Protein AF-A0A9N7TP22-F1 (afdb_monomer)

Mean predicted aligned error: 17.94 Å

InterPro domains:
  IPR042494 E3 ubiquitin-protein ligase RNF103 [PTHR15302] (3-170)

Secondary structure (DSSP, 8-state):
-PPPP-----------------GGGS-HHHHHHHHHHTT-------SHHHHHHHHHHT----HHHHHHHHHHHHHTT-SS---EEEE-SHHHHIIIIII--SS-EEEEEE-TTS--SS-HHHHHHHHHHHHTTT-EEEEEETTT-HHHHHHTT--S-EEEEE--------

Structure (mmCIF, N/CA/C/O backbone):
data_AF-A0A9N7TP22-F1
#
_entry.id   AF-A0A9N7TP22-F1
#
loop_
_atom_site.group_PDB
_atom_site.id
_atom_site.type_symbol
_atom_site.label_atom_id
_atom_site.label_alt_id
_atom_site.label_comp_id
_atom_site.label_asym_id
_atom_site.label_entity_id
_atom_site.label_seq_id
_atom_site.pdbx_PDB_ins_code
_atom_site.Cartn_x
_atom_site.Cartn_y
_atom_site.Cartn_z
_atom_site.occupancy
_atom_site.B_iso_or_equiv
_atom_site.auth_seq_id
_atom_site.auth_comp_id
_atom_site.auth_asym_id
_atom_site.auth_atom_id
_atom_site.pdbx_PDB_model_num
ATOM 1 N N . MET A 1 1 ? -10.226 33.228 42.592 1.00 36.06 1 MET A N 1
ATOM 2 C CA . MET A 1 1 ? -11.056 34.026 41.670 1.00 36.06 1 MET A CA 1
ATOM 3 C C . MET A 1 1 ? -11.070 33.263 40.359 1.00 36.06 1 MET A C 1
ATOM 5 O O . MET A 1 1 ? -10.013 32.972 39.820 1.00 36.06 1 MET A O 1
ATOM 9 N N . THR A 1 2 ? -12.244 32.756 40.018 1.00 36.09 2 THR A N 1
ATOM 10 C CA . THR A 1 2 ? -12.565 31.762 38.988 1.00 36.09 2 THR A CA 1
ATOM 11 C C . THR A 1 2 ? -12.304 32.281 37.573 1.00 36.09 2 THR A C 1
ATOM 13 O O . THR A 1 2 ? -12.729 33.384 37.246 1.00 36.09 2 THR A O 1
ATOM 16 N N . ALA A 1 3 ? -11.653 31.473 36.729 1.00 47.81 3 ALA A N 1
ATOM 17 C CA . ALA A 1 3 ? -11.660 31.661 35.279 1.00 47.81 3 ALA A CA 1
ATOM 18 C C . ALA A 1 3 ? -12.808 30.833 34.684 1.00 47.81 3 ALA A C 1
ATOM 20 O O . ALA A 1 3 ? -13.045 29.694 35.085 1.00 47.81 3 ALA A O 1
ATOM 21 N N . ILE A 1 4 ? -13.568 31.482 33.813 1.00 52.88 4 ILE A N 1
ATOM 22 C CA . ILE A 1 4 ? -14.928 31.148 33.396 1.00 52.88 4 ILE A CA 1
ATOM 23 C C . ILE A 1 4 ? -14.888 30.187 32.198 1.00 52.88 4 ILE A C 1
ATOM 25 O O . ILE A 1 4 ? -14.060 30.340 31.306 1.00 52.88 4 ILE A O 1
ATOM 29 N N . PHE A 1 5 ? -15.787 29.199 32.203 1.00 37.62 5 PHE A N 1
ATOM 30 C CA . PHE A 1 5 ? -16.061 28.282 31.093 1.00 37.62 5 PHE A CA 1
ATOM 31 C C . PHE A 1 5 ? -16.539 29.050 29.850 1.00 37.62 5 PHE A C 1
ATOM 33 O O . PHE A 1 5 ? -17.562 29.732 29.909 1.00 37.62 5 PHE A O 1
ATOM 40 N N . GLU A 1 6 ? -15.871 28.871 28.711 1.00 37.88 6 GLU A N 1
ATOM 41 C CA . GLU A 1 6 ? -16.431 29.225 27.404 1.00 37.88 6 GLU A CA 1
ATOM 42 C C . GLU A 1 6 ? -17.330 28.086 26.914 1.00 37.88 6 GLU A C 1
ATOM 44 O O . GLU A 1 6 ? -16.893 27.093 26.333 1.00 37.88 6 GLU A O 1
ATOM 49 N N . ALA A 1 7 ? -18.623 28.232 27.196 1.00 39.00 7 ALA A N 1
ATOM 50 C CA . ALA A 1 7 ? -19.682 27.509 26.518 1.00 39.00 7 ALA A CA 1
ATOM 51 C C . ALA A 1 7 ? -19.924 28.178 25.159 1.00 39.00 7 ALA A C 1
ATOM 53 O O . ALA A 1 7 ? -20.532 29.244 25.077 1.00 39.00 7 ALA A O 1
ATOM 54 N N . VAL A 1 8 ? -19.450 27.553 24.084 1.00 45.34 8 VAL A N 1
ATOM 55 C CA . VAL A 1 8 ? -19.810 27.964 22.728 1.00 45.34 8 VAL A CA 1
ATOM 56 C C . VAL A 1 8 ? -21.160 27.331 22.390 1.00 45.34 8 VAL A C 1
ATOM 58 O O . VAL A 1 8 ? -21.255 26.165 22.010 1.00 45.34 8 VAL A O 1
ATOM 61 N N . ALA A 1 9 ? -22.216 28.120 22.570 1.00 42.28 9 ALA A N 1
ATOM 62 C CA . ALA A 1 9 ? -23.546 27.832 22.064 1.00 42.28 9 ALA A CA 1
ATOM 63 C C . ALA A 1 9 ? -23.605 28.193 20.572 1.00 42.28 9 ALA A C 1
ATOM 65 O O . ALA A 1 9 ? -23.501 29.362 20.214 1.00 42.28 9 ALA A O 1
ATOM 66 N N . TRP A 1 10 ? -23.807 27.197 19.711 1.00 44.03 10 TRP A N 1
ATOM 67 C CA . TRP A 1 10 ? -24.338 27.421 18.367 1.00 44.03 10 TRP A CA 1
ATOM 68 C C . TRP A 1 10 ? -25.794 26.966 18.369 1.00 44.03 10 TRP A C 1
ATOM 70 O O . TRP A 1 10 ? -26.092 25.776 18.292 1.00 44.03 10 TRP A O 1
ATOM 80 N N . TYR A 1 11 ? -26.694 27.934 18.503 1.00 34.72 11 TYR A N 1
ATOM 81 C CA . TYR A 1 11 ? -28.077 27.832 18.059 1.00 34.72 11 TYR A CA 1
ATOM 82 C C . TYR A 1 11 ? -28.187 28.730 16.830 1.00 34.72 11 TYR A C 1
ATOM 84 O O . TYR A 1 11 ? -27.880 29.909 16.943 1.00 34.72 11 TYR A O 1
ATOM 92 N N . GLU A 1 12 ? -28.563 28.159 15.685 1.00 43.19 12 GLU A N 1
ATOM 93 C CA . GLU A 1 12 ? -29.552 28.699 14.733 1.00 43.19 12 GLU A CA 1
ATOM 94 C C . GLU A 1 12 ? -29.592 27.785 13.484 1.00 43.19 12 GLU A C 1
ATOM 96 O O . GLU A 1 12 ? -28.611 27.636 12.764 1.00 43.19 12 GLU A O 1
ATOM 101 N N . THR A 1 13 ? -30.574 26.886 13.391 1.00 43.09 13 THR A N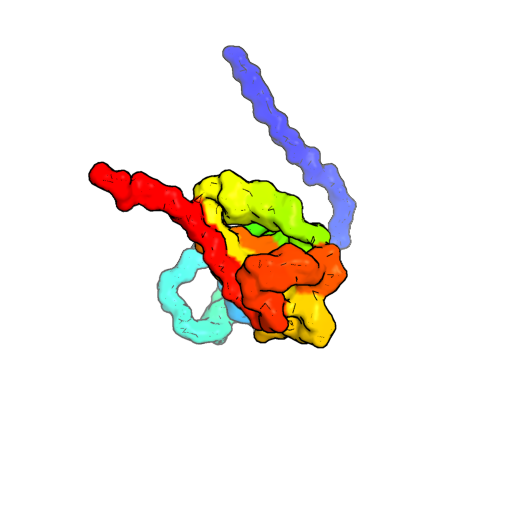 1
ATOM 102 C CA . THR A 1 13 ? -31.870 27.001 12.677 1.00 43.09 13 THR A CA 1
ATOM 103 C C . THR A 1 13 ? -31.809 26.491 11.235 1.00 43.09 13 THR A C 1
ATOM 105 O O . THR A 1 13 ? -31.324 27.151 10.324 1.00 43.09 13 THR A O 1
ATOM 108 N N . GLY A 1 14 ? -32.395 25.314 11.024 1.00 34.81 14 GLY A N 1
ATOM 109 C CA . GLY A 1 14 ? -32.699 24.751 9.714 1.00 34.81 14 GLY A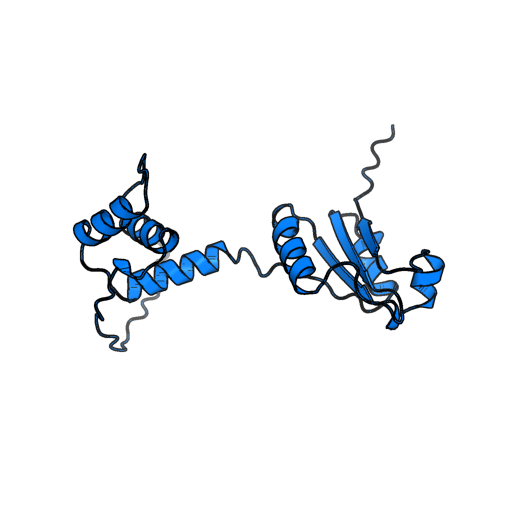 CA 1
ATOM 110 C C . GLY A 1 14 ? -33.563 23.515 9.912 1.00 34.81 14 GLY A C 1
ATOM 111 O O . GLY A 1 14 ? -33.074 22.458 10.292 1.00 34.81 14 GLY A O 1
ATOM 112 N N . THR A 1 15 ? -34.866 23.682 9.740 1.00 42.97 15 THR A N 1
ATOM 113 C CA . THR A 1 15 ? -35.904 22.657 9.851 1.00 42.97 15 THR A CA 1
ATOM 114 C C . THR A 1 15 ? -35.559 21.417 9.022 1.00 42.97 15 THR A C 1
ATOM 116 O O . THR A 1 15 ? -35.687 21.441 7.800 1.00 42.97 15 THR A O 1
ATOM 119 N N . PHE A 1 16 ? -35.182 20.318 9.671 1.00 40.31 16 PHE A N 1
ATOM 120 C CA . PHE A 1 16 ? -35.294 18.991 9.078 1.00 40.31 16 PHE A CA 1
ATOM 121 C C . PHE A 1 16 ? -36.343 18.228 9.865 1.00 40.31 16 PHE A C 1
ATOM 123 O O . PHE A 1 16 ? -36.163 17.887 11.032 1.00 40.31 16 PHE A O 1
ATOM 130 N N . ALA A 1 17 ? -37.486 18.087 9.202 1.00 36.94 17 ALA A N 1
ATOM 131 C CA . ALA A 1 17 ? -38.643 17.355 9.652 1.00 36.94 17 ALA A CA 1
ATOM 132 C C . ALA A 1 17 ? -38.236 15.997 10.234 1.00 36.94 17 ALA A C 1
ATOM 134 O O . ALA A 1 17 ? -37.402 15.284 9.679 1.00 36.94 17 ALA A O 1
ATOM 135 N N . THR A 1 18 ? -38.872 15.645 11.342 1.00 39.72 18 THR A N 1
ATOM 136 C CA . THR A 1 18 ? -38.979 14.288 11.867 1.00 39.72 18 THR A CA 1
ATOM 137 C C . THR A 1 18 ? -39.592 13.390 10.792 1.00 39.72 18 THR A C 1
ATOM 139 O O . THR A 1 18 ? -40.806 13.207 10.730 1.00 39.72 18 THR A O 1
ATOM 142 N N . GLN A 1 19 ? -38.767 12.885 9.878 1.00 46.16 19 GLN A N 1
ATOM 143 C CA . GLN A 1 19 ? -39.192 11.876 8.926 1.00 46.16 19 GLN A CA 1
ATOM 144 C C . GLN A 1 19 ? -39.016 10.519 9.606 1.00 46.16 19 GLN A C 1
ATOM 146 O O . GLN A 1 19 ? -37.894 10.091 9.882 1.00 46.16 19 GLN A O 1
ATOM 151 N N . LEU A 1 20 ? -40.149 9.900 9.931 1.00 44.94 20 LEU A N 1
ATOM 152 C CA . LEU A 1 20 ? -40.255 8.536 10.435 1.00 44.94 20 LEU A CA 1
ATOM 153 C C . LEU A 1 20 ? -39.546 7.576 9.475 1.00 44.94 20 LEU A C 1
ATOM 155 O O . LEU A 1 20 ? -39.906 7.501 8.299 1.00 44.94 20 LEU A O 1
ATOM 159 N N . VAL A 1 21 ? -38.536 6.859 9.967 1.00 54.44 21 VAL A N 1
ATOM 160 C CA . VAL A 1 21 ? -37.830 5.830 9.194 1.00 54.44 21 VAL A CA 1
ATOM 161 C C . VAL A 1 21 ? -38.225 4.457 9.716 1.00 54.44 21 VAL A C 1
ATOM 163 O O . VAL A 1 21 ? -38.146 4.213 10.916 1.00 54.44 21 VAL A O 1
ATOM 166 N N . ASP A 1 22 ? -38.612 3.562 8.807 1.00 55.25 22 ASP A N 1
ATOM 167 C CA . ASP A 1 22 ? -38.970 2.180 9.127 1.00 55.25 22 ASP A CA 1
ATOM 168 C C . ASP A 1 22 ? -37.730 1.374 9.600 1.00 55.25 22 ASP A C 1
ATOM 170 O O . ASP A 1 22 ? -36.811 1.139 8.795 1.00 55.25 22 ASP A O 1
ATOM 174 N N . PRO A 1 23 ? -37.682 0.932 10.876 1.00 53.94 23 PRO A N 1
ATOM 175 C CA . PRO A 1 23 ? -36.576 0.150 11.434 1.00 53.94 23 PRO A CA 1
ATOM 176 C C . PRO A 1 23 ? -36.331 -1.177 10.709 1.00 53.94 23 PRO A C 1
ATOM 178 O O . PRO A 1 23 ? -35.188 -1.639 10.672 1.00 53.94 23 PRO A O 1
ATOM 181 N N . VAL A 1 24 ? -37.357 -1.776 10.091 1.00 55.59 24 VAL A N 1
ATOM 182 C CA . VAL A 1 24 ? -37.286 -3.103 9.450 1.00 55.59 24 VAL A CA 1
ATOM 183 C C . VAL A 1 24 ? -36.406 -3.086 8.191 1.00 55.59 24 VAL A C 1
ATOM 185 O O . VAL A 1 24 ? -35.874 -4.113 7.764 1.00 55.59 24 VAL A O 1
ATOM 188 N N . THR A 1 25 ? -36.172 -1.902 7.620 1.00 57.28 25 THR A N 1
ATOM 189 C CA . THR A 1 25 ? -35.318 -1.710 6.435 1.00 57.28 25 THR A CA 1
ATOM 190 C C . THR A 1 25 ? -33.828 -1.543 6.759 1.00 57.28 25 THR A C 1
ATOM 192 O O . THR A 1 25 ? -32.984 -1.553 5.856 1.00 57.28 25 THR A O 1
ATOM 195 N N . LEU A 1 26 ? -33.466 -1.394 8.039 1.00 61.03 26 LEU A N 1
ATOM 196 C CA . LEU A 1 26 ? -32.101 -1.096 8.467 1.00 61.03 26 LEU A CA 1
ATOM 197 C C . LEU A 1 26 ? -31.292 -2.362 8.780 1.00 61.03 26 LEU A C 1
ATOM 199 O O . LEU A 1 26 ? -31.798 -3.408 9.182 1.00 61.03 26 LEU A O 1
ATOM 203 N N . SER A 1 27 ? -29.973 -2.281 8.586 1.00 64.19 27 SER A N 1
ATOM 204 C CA . SER A 1 27 ? -29.080 -3.389 8.918 1.00 64.19 27 SER A CA 1
ATOM 205 C C . SER A 1 27 ? -28.964 -3.556 10.440 1.00 64.19 27 SER A C 1
ATOM 207 O O . SER A 1 27 ? -28.973 -2.587 11.196 1.00 64.19 27 SER A O 1
ATOM 209 N N . TYR A 1 28 ? -28.777 -4.799 10.889 1.00 64.00 28 TYR A N 1
ATOM 210 C CA . TYR A 1 28 ? -28.629 -5.157 12.308 1.00 64.00 28 TYR A CA 1
ATOM 211 C C . TYR A 1 28 ? -27.613 -4.292 13.069 1.00 64.00 28 TYR A C 1
ATOM 213 O O . TYR A 1 28 ? -27.830 -3.930 14.221 1.00 64.00 28 TYR A O 1
ATOM 221 N N . LYS A 1 29 ? -26.496 -3.947 12.416 1.00 65.88 29 LYS A N 1
ATOM 222 C CA . LYS A 1 29 ? -25.434 -3.127 13.012 1.00 65.88 29 LYS A CA 1
ATOM 223 C C . LYS A 1 29 ? -25.922 -1.715 13.338 1.00 65.88 29 LYS A C 1
ATOM 225 O O . LYS A 1 29 ? -25.675 -1.242 14.441 1.00 65.88 29 LYS A O 1
ATOM 230 N N . ARG A 1 30 ? -26.704 -1.109 12.442 1.00 66.62 30 ARG A N 1
ATOM 231 C CA . ARG A 1 30 ? -27.297 0.220 12.641 1.00 66.62 30 ARG A CA 1
ATOM 232 C C . ARG A 1 30 ? -28.297 0.225 13.783 1.00 66.62 30 ARG A C 1
ATOM 234 O O . ARG A 1 30 ? -28.220 1.094 14.642 1.00 66.62 30 ARG A O 1
ATOM 241 N N . LEU A 1 31 ? -29.183 -0.770 13.818 1.00 66.94 31 LEU A N 1
ATOM 242 C CA . LEU A 1 31 ? -30.168 -0.924 14.893 1.00 66.94 31 LEU A CA 1
ATOM 243 C C . LEU A 1 31 ? -29.482 -1.055 16.258 1.00 66.94 31 LEU A C 1
ATOM 245 O O . LEU A 1 31 ? -29.846 -0.360 17.204 1.00 66.94 31 LEU A O 1
ATOM 249 N N . LYS A 1 32 ? -28.414 -1.859 16.334 1.00 69.31 32 LYS A N 1
ATOM 250 C CA . LYS A 1 32 ? -27.610 -2.014 17.549 1.00 69.31 32 LYS A CA 1
ATOM 251 C C . LYS A 1 32 ? -26.993 -0.689 18.013 1.00 69.31 32 LYS A C 1
ATOM 253 O O . LYS A 1 32 ? -27.117 -0.335 19.182 1.00 69.31 32 LYS A O 1
ATOM 258 N N . THR A 1 33 ? -26.366 0.063 17.109 1.00 66.31 33 THR A N 1
ATOM 259 C CA . THR A 1 33 ? -25.743 1.353 17.445 1.00 66.31 33 THR A CA 1
ATOM 260 C C . THR A 1 33 ? -26.767 2.380 17.928 1.00 66.31 33 THR A C 1
ATOM 262 O O . THR A 1 33 ? -26.455 3.184 18.806 1.00 66.31 33 THR A O 1
ATOM 265 N N . ILE A 1 34 ? -27.994 2.352 17.401 1.00 70.06 34 ILE A N 1
ATOM 266 C CA . ILE A 1 34 ? -29.064 3.245 17.859 1.00 70.06 34 ILE A CA 1
ATOM 267 C C . ILE A 1 34 ? -29.484 2.905 19.298 1.00 70.06 34 ILE A C 1
ATOM 269 O O . ILE A 1 34 ? -29.565 3.806 20.131 1.00 70.06 34 ILE A O 1
ATOM 273 N N . LEU A 1 35 ? -29.665 1.622 19.627 1.00 67.25 35 LEU A N 1
ATOM 274 C CA . LEU A 1 35 ? -29.989 1.183 20.994 1.00 67.25 35 LEU A CA 1
ATOM 275 C C . LEU A 1 35 ? -28.902 1.558 22.009 1.00 67.25 35 LEU A C 1
ATOM 277 O O . LEU A 1 35 ? -29.208 2.026 23.106 1.00 67.25 35 LEU A O 1
ATOM 281 N N . GLU A 1 36 ? -27.633 1.409 21.626 1.00 69.06 36 GLU A N 1
ATOM 282 C CA . GLU A 1 36 ? -26.492 1.811 22.455 1.00 69.06 36 GLU A CA 1
ATOM 283 C C . GLU A 1 36 ? -26.481 3.330 22.696 1.00 69.06 36 GLU A C 1
ATOM 285 O O . GLU A 1 36 ? -26.204 3.779 23.808 1.00 69.06 36 GLU A O 1
ATOM 290 N N . CYS A 1 37 ? -26.845 4.138 21.691 1.00 64.12 37 CYS A N 1
ATOM 291 C CA . CYS A 1 37 ? -26.981 5.590 21.853 1.00 64.12 37 CYS A CA 1
ATOM 292 C C . CYS A 1 37 ? -28.120 5.977 22.804 1.00 64.12 37 CYS A C 1
ATOM 294 O O . CYS A 1 37 ? -28.020 7.001 23.475 1.00 64.12 37 CYS A O 1
ATOM 296 N N . ARG A 1 38 ? -29.166 5.151 22.899 1.00 65.31 38 ARG A N 1
ATOM 297 C CA . ARG A 1 38 ? -30.275 5.322 23.850 1.00 65.31 38 ARG A CA 1
ATOM 298 C C . ARG A 1 38 ? -29.951 4.798 25.255 1.00 65.31 38 ARG A C 1
ATOM 300 O O . ARG A 1 38 ? -30.802 4.846 26.136 1.00 65.31 38 ARG A O 1
ATOM 307 N N . GLY A 1 39 ? -28.726 4.320 25.483 1.00 58.03 39 GLY A N 1
ATOM 308 C CA . GLY A 1 39 ? -28.271 3.851 26.792 1.00 58.03 39 GLY A CA 1
ATOM 309 C C . GLY A 1 39 ? -28.777 2.459 27.169 1.00 58.03 39 GLY A C 1
ATOM 310 O O . GLY A 1 39 ? -28.676 2.070 28.331 1.00 58.03 39 GLY A O 1
ATOM 311 N N . MET A 1 40 ? -29.300 1.688 26.211 1.00 60.56 40 MET A N 1
ATOM 312 C CA . MET A 1 40 ? -29.723 0.311 26.456 1.00 60.56 40 MET A CA 1
ATOM 313 C C . MET A 1 40 ? -28.527 -0.637 26.278 1.00 60.56 40 MET A C 1
ATOM 315 O O . MET A 1 40 ? -28.102 -0.931 25.162 1.00 60.56 40 MET A O 1
ATOM 319 N N . GLY A 1 41 ? -27.943 -1.090 27.393 1.00 52.84 41 GLY A N 1
ATOM 320 C CA . GLY A 1 41 ? -26.809 -2.020 27.408 1.00 52.84 41 GLY A CA 1
ATOM 321 C C . GLY A 1 41 ? -27.203 -3.434 26.966 1.00 52.84 41 GLY A C 1
ATOM 322 O O . GLY A 1 41 ? -28.111 -4.041 27.527 1.00 52.84 41 GLY A O 1
ATOM 323 N N . TYR A 1 42 ? -26.506 -3.972 25.963 1.00 56.25 42 TYR A N 1
ATOM 324 C CA . TYR A 1 42 ? -26.859 -5.231 25.300 1.00 56.25 42 TYR A CA 1
ATOM 325 C C . TYR A 1 42 ? -26.108 -6.434 25.899 1.00 56.25 42 TYR A C 1
ATOM 327 O O . TYR A 1 42 ? -25.044 -6.823 25.421 1.00 56.25 42 TYR A O 1
ATOM 335 N N . SER A 1 43 ? -26.661 -7.039 26.953 1.00 51.31 43 SER A N 1
ATOM 336 C CA . SER A 1 43 ? -26.191 -8.322 27.498 1.00 51.31 43 SER A CA 1
ATOM 337 C C . SER A 1 43 ? -27.158 -9.444 27.109 1.00 51.31 43 SER A C 1
ATOM 339 O O . SER A 1 43 ? -28.061 -9.774 27.872 1.00 51.31 43 SER A O 1
ATOM 341 N N . GLY A 1 44 ? -26.933 -10.050 25.937 1.00 58.62 44 GLY A N 1
ATOM 342 C CA . GLY A 1 44 ? -27.431 -11.398 25.631 1.00 58.62 44 GLY A CA 1
ATOM 343 C C . GLY A 1 44 ? -28.654 -11.507 24.720 1.00 58.62 44 GLY A C 1
ATOM 344 O O . GLY A 1 44 ? -29.645 -12.095 25.133 1.00 58.62 44 GLY A O 1
ATOM 345 N N . LEU A 1 45 ? -28.574 -11.037 23.469 1.00 53.59 45 LEU A N 1
ATOM 346 C CA . LEU A 1 45 ? -29.617 -11.325 22.478 1.00 53.59 45 LEU A CA 1
ATOM 347 C C . LEU A 1 45 ? -29.075 -11.995 21.217 1.00 53.59 45 LEU A C 1
ATOM 349 O O . LEU A 1 45 ? -28.076 -11.583 20.619 1.00 53.59 45 LEU A O 1
ATOM 353 N N . VAL A 1 46 ? -29.775 -13.074 20.884 1.00 53.31 46 VAL A N 1
ATOM 354 C CA . VAL A 1 46 ? -29.606 -13.972 19.753 1.00 53.31 46 VAL A CA 1
ATOM 355 C C . VAL A 1 46 ? -30.701 -13.593 18.755 1.00 53.31 46 VAL A C 1
ATOM 357 O O . VAL A 1 46 ? -31.865 -13.535 19.115 1.00 53.31 46 VAL A O 1
ATOM 360 N N . GLU A 1 47 ? -30.293 -13.341 17.511 1.00 55.78 47 GLU A N 1
ATOM 361 C CA . GLU A 1 47 ? -31.119 -13.064 16.324 1.00 55.78 47 GLU A CA 1
ATOM 362 C C . GLU A 1 47 ? -31.605 -11.629 16.037 1.00 55.78 47 GLU A C 1
ATOM 364 O O . GLU A 1 47 ? -31.849 -10.776 16.882 1.00 55.78 47 GLU A O 1
ATOM 369 N N . LYS A 1 48 ? -31.700 -11.378 14.724 1.00 53.31 48 LYS A N 1
ATOM 370 C CA . LYS A 1 48 ? -31.933 -10.094 14.044 1.00 53.31 48 LYS A CA 1
ATOM 371 C C . LYS A 1 48 ? -33.332 -9.508 14.284 1.00 53.31 48 LYS A C 1
ATOM 373 O O . LYS A 1 48 ? -33.536 -8.311 14.081 1.00 53.31 48 LYS A O 1
ATOM 378 N N . VAL A 1 49 ? -34.274 -10.369 14.666 1.00 54.84 49 VAL A N 1
ATOM 379 C CA . VAL A 1 49 ? -35.690 -10.047 14.874 1.00 54.84 49 VAL A CA 1
ATOM 380 C C . VAL A 1 49 ? -35.890 -9.322 16.207 1.00 54.84 49 VAL A C 1
ATOM 382 O O . VAL A 1 49 ? -36.544 -8.284 16.221 1.00 54.84 49 VAL A O 1
ATOM 385 N N . ASP A 1 50 ? -35.224 -9.767 17.278 1.00 61.62 50 ASP A N 1
ATOM 386 C CA . ASP A 1 50 ? -35.349 -9.158 18.613 1.00 61.62 50 ASP A CA 1
ATOM 387 C C . ASP A 1 50 ? -34.812 -7.719 18.661 1.00 61.62 50 ASP A C 1
ATOM 389 O O . ASP A 1 50 ? -35.344 -6.853 19.351 1.00 61.62 50 ASP A O 1
ATOM 393 N N . VAL A 1 51 ? -33.771 -7.421 17.881 1.00 57.44 51 VAL A N 1
ATOM 394 C CA . VAL A 1 51 ? -33.142 -6.088 17.882 1.00 57.44 51 VAL A CA 1
ATOM 395 C C . VAL A 1 51 ? -34.023 -5.038 17.214 1.00 57.44 51 VAL A C 1
ATOM 397 O O . VAL A 1 51 ? -34.029 -3.889 17.643 1.00 57.44 51 VAL A O 1
ATOM 400 N N . SER A 1 52 ? -34.775 -5.426 16.184 1.00 61.97 52 SER A N 1
ATOM 401 C CA . SER A 1 52 ? -35.686 -4.515 15.478 1.00 61.97 52 SER A CA 1
ATOM 402 C C . SER A 1 52 ? -36.896 -4.177 16.355 1.00 61.97 52 SER A C 1
ATOM 404 O O . SER A 1 52 ? -37.231 -3.005 16.511 1.00 61.97 52 SER A O 1
ATOM 406 N N . ASP A 1 53 ? -37.463 -5.187 17.021 1.00 64.75 53 ASP A N 1
ATOM 407 C CA . ASP A 1 53 ? -38.596 -5.040 17.945 1.00 64.75 53 ASP A CA 1
ATOM 408 C C . ASP A 1 53 ? -38.228 -4.199 19.187 1.00 64.75 53 ASP A C 1
ATOM 410 O O . ASP A 1 53 ? -39.000 -3.366 19.659 1.00 64.75 53 ASP A O 1
ATOM 414 N N . LEU A 1 54 ? -36.996 -4.327 19.690 1.00 60.25 54 LEU A N 1
ATOM 415 C CA . LEU A 1 54 ? -36.502 -3.494 20.792 1.00 60.25 54 LEU A CA 1
ATOM 416 C C . LEU A 1 54 ? -36.280 -2.034 20.399 1.00 60.25 54 LEU A C 1
ATOM 418 O O . LEU A 1 54 ? -36.446 -1.150 21.238 1.00 60.25 54 LEU A O 1
ATOM 422 N N . VAL A 1 55 ? -35.908 -1.768 19.147 1.00 65.50 55 VAL A N 1
ATOM 423 C CA . VAL A 1 55 ? -35.777 -0.398 18.641 1.00 65.50 55 VAL A CA 1
ATOM 424 C C . VAL A 1 55 ? -37.144 0.272 18.542 1.00 65.50 55 VAL A C 1
ATOM 426 O O . VAL A 1 55 ? -37.274 1.413 18.983 1.00 65.50 55 VAL A O 1
ATOM 429 N N . GLU A 1 56 ? -38.161 -0.449 18.065 1.00 65.12 56 GLU A N 1
ATOM 430 C CA . GLU A 1 56 ? -39.547 0.033 18.048 1.00 65.12 56 GLU A CA 1
ATOM 431 C C . GLU A 1 56 ? -40.086 0.274 19.466 1.00 65.12 56 GLU A C 1
ATOM 433 O O . GLU A 1 56 ? -40.621 1.346 19.754 1.00 65.12 56 GLU A O 1
ATOM 438 N N . LYS A 1 57 ? -39.870 -0.668 20.395 1.00 66.44 57 LYS A N 1
ATOM 439 C CA . LYS A 1 57 ? -40.284 -0.534 21.806 1.00 66.44 57 LYS A CA 1
ATOM 440 C C . LYS A 1 57 ? -39.534 0.560 22.565 1.00 66.44 57 LYS A C 1
ATOM 442 O O . LYS A 1 57 ? -40.059 1.101 23.534 1.00 66.44 57 LYS A O 1
ATOM 447 N N . SER A 1 58 ? -38.318 0.893 22.136 1.00 59.28 58 SER A N 1
ATOM 448 C CA . SER A 1 58 ? -37.499 1.956 22.726 1.00 59.28 58 SER A CA 1
ATOM 449 C C . SER A 1 58 ? -37.949 3.364 22.318 1.00 59.28 58 SER A C 1
ATOM 451 O O . SER A 1 58 ? -37.449 4.330 22.896 1.00 59.28 58 SER A O 1
ATOM 453 N N . GLY A 1 59 ? -38.854 3.495 21.346 1.00 62.81 59 GLY A N 1
ATOM 454 C CA . GLY A 1 59 ? -39.402 4.770 20.893 1.00 62.81 59 GLY A CA 1
ATOM 455 C C . GLY A 1 59 ? -39.064 5.106 19.442 1.00 62.81 59 GLY A C 1
ATOM 456 O O . GLY A 1 59 ? -38.180 4.513 18.821 1.00 62.81 59 GLY A O 1
ATOM 457 N N . GLU A 1 60 ? -39.784 6.091 18.912 1.00 61.25 60 GLU A N 1
ATOM 458 C CA . GLU A 1 60 ? -39.753 6.517 17.511 1.00 61.25 60 GLU A CA 1
ATOM 459 C C . GLU A 1 60 ? -38.324 6.795 17.009 1.00 61.25 60 GLU A C 1
ATOM 461 O O . GLU A 1 60 ? -37.564 7.526 17.642 1.00 61.25 60 GLU A O 1
ATOM 466 N N . LEU A 1 61 ? -37.922 6.169 15.897 1.00 62.88 61 LEU A N 1
ATOM 467 C CA . LEU A 1 61 ? -36.607 6.369 15.284 1.00 62.88 61 LEU A CA 1
ATOM 468 C C . LEU A 1 61 ? -36.572 7.670 14.487 1.00 62.88 61 LEU A C 1
ATOM 470 O O . LEU A 1 61 ? -37.205 7.785 13.435 1.00 62.88 61 LEU A O 1
ATOM 474 N N . THR A 1 62 ? -35.767 8.626 14.937 1.00 69.44 62 THR A N 1
ATOM 475 C CA . THR A 1 62 ? -35.597 9.891 14.218 1.00 69.44 62 THR A CA 1
ATOM 476 C C . THR A 1 62 ? -34.463 9.816 13.191 1.00 69.44 62 THR A C 1
ATOM 478 O O . THR A 1 62 ? -33.453 9.128 13.369 1.00 69.44 62 THR A O 1
ATOM 481 N N . GLN A 1 63 ? -34.575 10.590 12.108 1.00 56.41 63 GLN A N 1
ATOM 482 C CA . GLN A 1 63 ? -33.537 10.678 11.074 1.00 56.41 63 GLN A CA 1
ATOM 483 C C . GLN A 1 63 ? -32.180 11.169 11.622 1.00 56.41 63 GLN A C 1
ATOM 485 O O . GLN A 1 63 ? -31.128 10.796 11.098 1.00 56.41 63 GLN A O 1
ATOM 490 N N . GLY A 1 64 ? -32.184 11.951 12.708 1.00 63.75 64 GLY A N 1
ATOM 491 C CA . GLY A 1 64 ? -30.971 12.390 13.403 1.00 63.75 64 GLY A CA 1
ATOM 492 C C . GLY A 1 64 ? -30.231 11.250 14.111 1.00 63.75 64 GLY A C 1
ATOM 493 O O . GLY A 1 64 ? -29.001 11.181 14.050 1.00 63.75 64 GLY A O 1
ATOM 494 N N . GLU A 1 65 ? -30.957 10.311 14.721 1.00 63.66 65 GLU A N 1
ATOM 495 C CA . GLU A 1 65 ? -30.371 9.110 15.334 1.00 63.66 65 GLU A CA 1
ATOM 496 C C . GLU A 1 65 ? -29.818 8.160 14.272 1.00 63.66 65 GLU A C 1
ATOM 498 O O . GLU A 1 65 ? -28.709 7.648 14.421 1.00 63.66 65 GLU A O 1
ATOM 503 N N . LEU A 1 66 ? -30.534 7.995 13.155 1.00 68.12 66 LEU A N 1
ATOM 504 C CA . LEU A 1 66 ? -30.056 7.226 12.009 1.00 68.12 66 LEU A CA 1
ATOM 505 C C . LEU A 1 66 ? -28.773 7.825 11.421 1.00 68.12 66 LEU A C 1
ATOM 507 O O . LEU A 1 66 ? -27.807 7.103 11.172 1.00 68.12 66 LEU A O 1
ATOM 511 N N . TYR A 1 67 ? -28.738 9.143 11.219 1.00 61.72 67 TYR A N 1
ATOM 512 C CA . TYR A 1 67 ? -27.549 9.829 10.720 1.00 61.72 67 TYR A CA 1
ATOM 513 C C . TYR A 1 67 ? -26.377 9.695 11.694 1.00 61.72 67 TYR A C 1
ATOM 515 O O . TYR A 1 67 ? -25.253 9.443 11.268 1.00 61.72 67 TYR A O 1
ATOM 523 N N . SER A 1 68 ? -26.639 9.780 12.999 1.00 67.69 68 SER A N 1
ATOM 524 C CA . SER A 1 68 ? -25.630 9.597 14.046 1.00 67.69 68 SER A CA 1
ATOM 525 C C . SER A 1 68 ? -25.109 8.161 14.104 1.00 67.69 68 SER A C 1
ATOM 527 O O . SER A 1 68 ? -23.912 7.962 14.279 1.00 67.69 68 SER A O 1
ATOM 529 N N . ALA A 1 69 ? -25.965 7.160 13.894 1.00 66.38 69 ALA A N 1
ATOM 530 C CA . ALA A 1 69 ? -25.557 5.763 13.797 1.00 66.38 69 ALA A CA 1
ATOM 531 C C . ALA A 1 69 ? -24.730 5.500 12.531 1.00 66.38 69 ALA A C 1
ATOM 533 O O . ALA A 1 69 ? -23.692 4.855 12.612 1.00 66.38 69 ALA A O 1
ATOM 534 N N . ILE A 1 70 ? -25.114 6.069 11.381 1.00 66.12 70 ILE A N 1
ATOM 535 C CA . ILE A 1 70 ? -24.333 5.993 10.133 1.00 66.12 70 ILE A CA 1
ATOM 536 C C . ILE A 1 70 ? -22.991 6.719 10.284 1.00 66.12 70 ILE A C 1
ATOM 538 O O . ILE A 1 70 ? -21.968 6.231 9.809 1.00 66.12 70 ILE A O 1
ATOM 542 N N . LYS A 1 71 ? -22.981 7.882 10.940 1.00 64.25 71 LYS A N 1
ATOM 543 C CA . LYS A 1 71 ? -21.771 8.655 11.221 1.00 64.25 71 LYS A CA 1
ATOM 544 C C . LYS A 1 71 ? -20.856 7.894 12.175 1.00 64.25 71 LYS A C 1
ATOM 546 O O . LYS A 1 71 ? -19.688 7.768 11.857 1.00 64.25 71 LYS A O 1
ATOM 551 N N . LYS A 1 72 ? -21.378 7.287 13.244 1.00 62.41 72 LYS A N 1
ATOM 552 C CA . LYS A 1 72 ? -20.604 6.431 14.156 1.00 62.41 72 LYS A CA 1
ATOM 553 C C . LYS A 1 72 ? -20.124 5.136 13.498 1.00 62.41 72 LYS A C 1
ATOM 555 O O . LYS A 1 72 ? -19.006 4.725 13.766 1.00 62.41 72 LYS A O 1
ATOM 560 N N . GLU A 1 73 ? -20.900 4.517 12.604 1.00 58.72 73 GLU A N 1
ATOM 561 C CA . GLU A 1 73 ? -20.430 3.395 11.769 1.00 58.72 73 GLU A CA 1
ATOM 562 C C . GLU A 1 73 ? -19.273 3.831 10.854 1.00 58.72 73 GLU A C 1
ATOM 564 O O . GLU A 1 73 ? -18.302 3.091 10.689 1.00 58.72 73 GLU A O 1
ATOM 569 N N . LYS A 1 74 ? -19.349 5.037 10.277 1.00 52.50 74 LYS A N 1
ATOM 570 C CA . LYS A 1 74 ? -18.271 5.625 9.468 1.00 52.50 74 LYS A CA 1
ATOM 571 C C . LYS A 1 74 ? -17.066 6.044 10.314 1.00 52.50 74 LYS A C 1
ATOM 573 O O . LYS A 1 74 ? -15.951 5.786 9.903 1.00 52.50 74 LYS A O 1
ATOM 578 N N . GLU A 1 75 ? -17.260 6.597 11.505 1.00 47.12 75 GLU A N 1
ATOM 579 C CA . GLU A 1 75 ? -16.191 6.998 12.432 1.00 47.12 75 GLU A CA 1
ATOM 580 C C . GLU A 1 75 ? -15.510 5.784 13.084 1.00 47.12 75 GLU A C 1
ATOM 582 O O . GLU A 1 75 ? -14.300 5.782 13.257 1.00 47.12 75 GLU A O 1
ATOM 587 N N . GLN A 1 76 ? -16.237 4.692 13.349 1.00 46.28 76 GLN A N 1
ATOM 588 C CA . GLN A 1 76 ? -15.644 3.394 13.708 1.00 46.28 76 GLN A CA 1
ATOM 589 C C . GLN A 1 76 ? -14.944 2.710 12.519 1.00 46.28 76 GLN A C 1
ATOM 591 O O . GLN A 1 76 ? -14.160 1.783 12.721 1.00 46.28 76 GLN A O 1
ATOM 596 N N . THR A 1 77 ? -15.206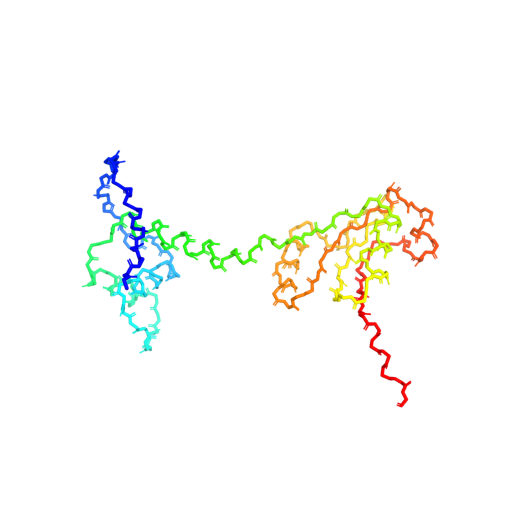 3.162 11.288 1.00 43.56 77 THR A N 1
ATOM 597 C CA . THR A 1 77 ? -14.451 2.788 10.079 1.00 43.56 77 THR A CA 1
ATOM 598 C C . THR A 1 77 ? -13.253 3.723 9.837 1.00 43.56 77 THR A C 1
ATOM 600 O O . THR A 1 77 ? -12.348 3.344 9.101 1.00 43.56 77 THR A O 1
ATOM 603 N N . GLU A 1 78 ? -13.188 4.878 10.508 1.00 44.84 78 GLU A N 1
ATOM 604 C CA . GLU A 1 78 ? -12.166 5.916 10.327 1.00 44.84 78 GLU A CA 1
ATOM 605 C C . GLU A 1 78 ? -11.420 6.248 11.639 1.00 44.84 78 GLU A C 1
ATOM 607 O O . GLU A 1 78 ? -11.576 7.338 12.195 1.00 44.84 78 GLU A O 1
ATOM 612 N N . PRO A 1 79 ? -10.529 5.373 12.137 1.00 42.47 79 PRO A N 1
ATOM 613 C CA . PRO A 1 79 ? -9.389 5.813 12.928 1.00 42.47 79 PRO A CA 1
ATOM 614 C C . PRO A 1 79 ? -8.288 6.309 11.973 1.00 42.47 79 PRO A C 1
ATOM 616 O O . PRO A 1 79 ? -7.269 5.649 11.816 1.00 42.47 79 PRO A O 1
ATOM 619 N N . GLY A 1 80 ? -8.519 7.451 11.313 1.00 45.19 80 GLY A N 1
ATOM 620 C CA . GLY A 1 80 ? -7.639 8.007 10.278 1.00 45.19 80 GLY A CA 1
ATOM 621 C C . GLY A 1 80 ? -7.607 7.145 9.013 1.00 45.19 80 GLY A C 1
ATOM 622 O O . GLY A 1 80 ? -7.314 5.954 9.073 1.00 45.19 80 GLY A O 1
ATOM 623 N N . GLU A 1 81 ? -7.907 7.737 7.860 1.00 45.81 81 GLU A N 1
ATOM 624 C CA . GLU A 1 81 ? -7.786 7.074 6.560 1.00 45.81 81 GLU A CA 1
ATOM 625 C C . GLU A 1 81 ? -6.470 6.268 6.510 1.00 45.81 81 GLU A C 1
ATOM 627 O O . GLU A 1 81 ? -5.399 6.849 6.734 1.00 45.81 81 GLU A O 1
ATOM 632 N N . PRO A 1 82 ? -6.508 4.933 6.310 1.00 58.34 82 PRO A N 1
ATOM 633 C CA . PRO A 1 82 ? -5.305 4.120 6.361 1.00 58.34 82 PRO A CA 1
ATOM 634 C C . PRO A 1 82 ? -4.416 4.530 5.189 1.00 58.34 82 PRO A C 1
ATOM 636 O O . PRO A 1 82 ? -4.675 4.206 4.028 1.00 58.34 82 PRO A O 1
ATOM 639 N N . SER A 1 83 ? -3.395 5.323 5.501 1.00 76.12 83 SER A N 1
ATOM 640 C CA . SER A 1 83 ? -2.583 5.986 4.498 1.00 76.12 83 SER A CA 1
ATOM 641 C C . SER A 1 83 ? -1.649 4.978 3.830 1.00 76.12 83 SER A C 1
ATOM 643 O O . SER A 1 83 ? -0.885 4.251 4.471 1.00 76.12 83 SER A O 1
ATOM 645 N N . ASN A 1 84 ? -1.741 4.917 2.502 1.00 88.31 84 ASN A N 1
ATOM 646 C CA . ASN A 1 84 ? -0.825 4.173 1.649 1.00 88.31 84 ASN A CA 1
ATOM 647 C C . ASN A 1 84 ? 0.136 5.161 0.986 1.00 88.31 84 ASN A C 1
ATOM 649 O O . ASN A 1 84 ? -0.277 5.979 0.162 1.00 88.31 84 ASN A O 1
ATOM 653 N N . THR A 1 85 ? 1.419 5.077 1.325 1.00 91.81 85 THR A N 1
ATOM 654 C CA . THR A 1 85 ? 2.443 5.973 0.779 1.00 91.81 85 THR A CA 1
ATOM 655 C C . THR A 1 85 ? 2.822 5.567 -0.642 1.00 91.81 85 THR A C 1
ATOM 657 O O . THR A 1 85 ? 3.197 4.425 -0.893 1.00 91.81 85 THR A O 1
ATOM 660 N N . HIS A 1 86 ? 2.788 6.505 -1.587 1.00 93.31 86 HIS A N 1
ATOM 661 C CA . HIS A 1 86 ? 3.304 6.283 -2.938 1.00 93.31 86 HIS A CA 1
ATOM 662 C C . HIS A 1 86 ? 4.760 6.745 -3.031 1.00 93.31 86 HIS A C 1
ATOM 664 O O . HIS A 1 86 ? 5.048 7.938 -2.934 1.00 93.31 86 HIS A O 1
ATOM 670 N N . PHE A 1 87 ? 5.680 5.803 -3.237 1.00 92.06 87 PHE A N 1
ATOM 671 C CA . PHE A 1 87 ? 7.099 6.117 -3.367 1.00 92.06 87 PHE A CA 1
ATOM 672 C C . PHE A 1 87 ? 7.408 6.642 -4.771 1.00 92.06 87 PHE A C 1
ATOM 674 O O . PHE A 1 87 ? 7.026 6.047 -5.782 1.00 92.06 87 PHE A O 1
ATOM 681 N N . SER A 1 88 ? 8.116 7.767 -4.828 1.00 88.88 88 SER A N 1
ATOM 682 C CA . SER A 1 88 ? 8.490 8.449 -6.071 1.00 88.88 88 SER A CA 1
ATOM 683 C C . SER A 1 88 ? 9.756 7.870 -6.708 1.00 88.88 88 SER A C 1
ATOM 685 O O . SER A 1 88 ? 9.938 8.012 -7.911 1.00 88.88 88 SER A O 1
ATOM 687 N N . GLY A 1 89 ? 10.601 7.189 -5.931 1.00 89.25 89 GLY A N 1
ATOM 688 C CA . GLY A 1 89 ? 11.849 6.573 -6.385 1.00 89.25 89 GLY A CA 1
ATOM 689 C C . GLY A 1 89 ? 12.668 6.037 -5.212 1.00 89.25 89 GLY A C 1
ATOM 690 O O . GLY A 1 89 ? 12.199 6.052 -4.070 1.00 89.25 89 GLY A O 1
ATOM 691 N N . GLU A 1 90 ? 13.890 5.570 -5.484 1.00 89.31 90 GLU A N 1
ATOM 692 C CA . GLU A 1 90 ? 14.759 4.952 -4.473 1.00 89.31 90 GLU A CA 1
ATOM 693 C C . GLU A 1 90 ? 14.994 5.839 -3.245 1.00 89.31 90 GLU A C 1
ATOM 695 O O . GLU A 1 90 ? 14.913 5.341 -2.127 1.00 89.31 90 GLU A O 1
ATOM 700 N N . MET A 1 91 ? 15.232 7.141 -3.431 1.00 89.62 91 MET A N 1
ATOM 701 C CA . MET A 1 91 ? 15.541 8.059 -2.326 1.00 89.62 91 MET A CA 1
ATOM 702 C C . MET A 1 91 ? 14.383 8.173 -1.325 1.00 89.62 91 MET A C 1
ATOM 704 O O . MET A 1 91 ? 14.578 7.966 -0.133 1.00 89.62 91 MET A O 1
ATOM 708 N N . HIS A 1 92 ? 13.161 8.391 -1.818 1.00 91.12 92 HIS A N 1
ATOM 709 C CA . HIS A 1 92 ? 11.961 8.480 -0.979 1.00 91.12 92 HIS A CA 1
ATOM 710 C C . HIS A 1 92 ? 11.665 7.151 -0.260 1.00 91.12 92 HIS A C 1
ATOM 712 O O . HIS A 1 92 ? 11.189 7.142 0.873 1.00 91.12 92 HIS A O 1
ATOM 718 N N . PHE A 1 93 ? 11.965 6.015 -0.899 1.00 90.75 93 PHE A N 1
ATOM 719 C CA . PHE A 1 93 ? 11.860 4.708 -0.251 1.00 90.75 93 PHE A CA 1
ATOM 720 C C . PHE A 1 93 ? 12.910 4.530 0.853 1.00 90.75 93 PHE A C 1
ATOM 722 O O . PHE A 1 93 ? 12.557 4.135 1.960 1.00 90.75 93 PHE A O 1
ATOM 729 N N . TYR A 1 94 ? 14.177 4.842 0.571 1.00 89.19 94 TYR A N 1
ATOM 730 C CA . TYR A 1 94 ? 15.271 4.724 1.535 1.00 89.19 94 TYR A CA 1
ATOM 731 C C . TYR A 1 94 ? 14.981 5.544 2.796 1.00 89.19 94 TYR A C 1
ATOM 733 O O . TYR A 1 94 ? 14.985 4.994 3.893 1.00 89.19 94 TYR A O 1
ATOM 741 N N . GLU A 1 95 ? 14.640 6.823 2.634 1.00 88.75 95 GLU A N 1
ATOM 742 C CA . GLU A 1 95 ? 14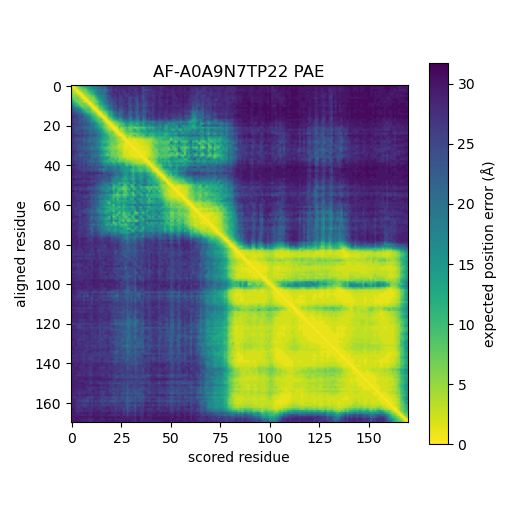.386 7.743 3.748 1.00 88.75 95 GLU A CA 1
ATOM 743 C C . GLU A 1 95 ? 13.267 7.258 4.674 1.00 88.75 95 GLU A C 1
ATOM 745 O O . GLU A 1 95 ? 13.405 7.326 5.889 1.00 88.75 95 GLU A O 1
ATOM 750 N N . LEU A 1 96 ? 12.162 6.753 4.117 1.00 87.31 96 LEU A N 1
ATOM 751 C CA . LEU A 1 96 ? 10.987 6.386 4.910 1.00 87.31 96 LEU A CA 1
ATOM 752 C C . LEU A 1 96 ? 10.964 4.940 5.399 1.00 87.31 96 LEU A C 1
ATOM 754 O O . LEU A 1 96 ? 10.166 4.636 6.284 1.00 87.31 96 LEU A O 1
ATOM 758 N N . VAL A 1 97 ? 11.729 4.041 4.778 1.00 87.50 97 VAL A N 1
ATOM 759 C CA . VAL A 1 97 ? 11.610 2.593 5.018 1.00 87.50 97 VAL A CA 1
ATOM 760 C C . VAL A 1 97 ? 12.908 1.974 5.518 1.00 87.50 97 VAL A C 1
ATOM 762 O O . VAL A 1 97 ? 12.853 1.034 6.312 1.00 87.50 97 VAL A O 1
ATOM 765 N N . GLU A 1 98 ? 14.059 2.452 5.048 1.00 83.88 98 GLU A N 1
ATOM 766 C CA . GLU A 1 98 ? 15.363 1.853 5.363 1.00 83.88 98 GLU A CA 1
ATOM 767 C C . GLU A 1 98 ? 16.146 2.663 6.395 1.00 83.88 98 GLU A C 1
ATOM 769 O O . GLU A 1 98 ? 16.782 2.078 7.270 1.00 83.88 98 GLU A O 1
ATOM 774 N N . ASP A 1 99 ? 16.085 3.992 6.311 1.00 83.69 99 ASP A N 1
ATOM 775 C CA . ASP A 1 99 ? 16.789 4.896 7.221 1.00 83.69 99 ASP A CA 1
ATOM 776 C C . ASP A 1 99 ? 16.041 5.055 8.552 1.00 83.69 99 ASP A C 1
ATOM 778 O O . ASP A 1 99 ? 16.637 5.060 9.634 1.00 83.69 99 ASP A O 1
ATOM 782 N N . THR A 1 100 ? 14.707 5.099 8.498 1.00 76.12 100 THR A N 1
ATOM 783 C CA . THR A 1 100 ? 13.883 5.129 9.707 1.00 76.12 100 THR A CA 1
ATOM 784 C C . THR A 1 100 ? 13.907 3.779 10.411 1.00 76.12 100 THR A C 1
ATOM 786 O O . THR A 1 100 ? 13.474 2.765 9.864 1.00 76.12 100 THR A O 1
ATOM 789 N N . LYS A 1 101 ? 14.309 3.782 11.682 1.00 66.88 101 LYS A N 1
ATOM 790 C CA . LYS A 1 101 ? 14.210 2.612 12.572 1.00 66.88 101 LYS A CA 1
ATOM 791 C C . LYS A 1 101 ? 12.832 2.462 13.225 1.00 66.88 101 LYS A C 1
ATOM 793 O O . LYS A 1 101 ? 12.621 1.537 14.006 1.00 66.88 101 LYS A O 1
ATOM 798 N N . ASP A 1 102 ? 11.897 3.346 12.894 1.00 66.38 102 ASP A N 1
ATOM 799 C CA . ASP A 1 102 ? 10.627 3.478 13.596 1.00 66.38 102 ASP A CA 1
ATOM 800 C C . ASP A 1 102 ? 9.470 2.896 12.780 1.00 66.38 102 ASP A C 1
ATOM 802 O O . ASP A 1 102 ? 8.783 3.583 12.020 1.00 66.38 102 ASP A O 1
ATOM 806 N N . GLY A 1 103 ? 9.228 1.603 12.993 1.00 83.00 103 GLY A N 1
ATOM 807 C CA . GLY A 1 103 ? 8.006 0.927 12.567 1.00 83.00 103 GLY A CA 1
ATOM 808 C C . GLY A 1 103 ? 8.190 -0.112 11.466 1.00 83.00 103 GLY A C 1
ATOM 809 O O . GLY A 1 103 ? 9.191 -0.164 10.758 1.00 83.00 103 GLY A O 1
ATOM 810 N N . ILE A 1 104 ? 7.189 -0.980 11.357 1.00 90.94 104 ILE A N 1
ATOM 811 C CA . ILE A 1 104 ? 7.142 -2.056 10.369 1.00 90.94 104 ILE A CA 1
ATOM 812 C C . ILE A 1 104 ? 6.466 -1.515 9.110 1.00 90.94 104 ILE A C 1
ATOM 814 O O . ILE A 1 104 ? 5.405 -0.893 9.195 1.00 90.94 104 ILE A O 1
ATOM 818 N N . TRP A 1 105 ? 7.051 -1.791 7.948 1.00 94.00 105 TRP A N 1
ATOM 819 C CA . TRP A 1 105 ? 6.493 -1.423 6.651 1.00 94.00 105 TRP A CA 1
ATOM 820 C C . TRP A 1 105 ? 6.120 -2.650 5.833 1.00 94.00 105 TRP A C 1
ATOM 822 O O . TRP A 1 105 ? 6.890 -3.604 5.743 1.00 94.00 105 TRP A O 1
ATOM 832 N N . LEU A 1 106 ? 4.972 -2.583 5.166 1.00 94.94 106 LEU A N 1
ATOM 833 C CA . LEU A 1 106 ? 4.569 -3.503 4.111 1.00 94.94 106 LEU A CA 1
ATOM 834 C C . LEU A 1 106 ? 4.446 -2.731 2.797 1.00 94.94 106 LEU A C 1
ATOM 836 O O . LEU A 1 106 ? 3.600 -1.848 2.664 1.00 94.94 106 LEU A O 1
ATOM 840 N N . VAL A 1 107 ? 5.273 -3.068 1.811 1.00 95.31 107 VAL A N 1
ATOM 841 C CA . VAL A 1 107 ? 5.323 -2.338 0.541 1.00 95.31 107 VAL A CA 1
ATOM 842 C C . VAL A 1 107 ? 4.988 -3.256 -0.626 1.00 95.31 107 VAL A C 1
ATOM 844 O O . VAL A 1 107 ? 5.572 -4.327 -0.790 1.00 95.31 107 VAL A O 1
ATOM 847 N N . GLN A 1 108 ? 4.044 -2.820 -1.458 1.00 96.56 108 GLN A N 1
ATOM 848 C CA . GLN A 1 108 ? 3.745 -3.444 -2.739 1.00 96.56 108 GLN A CA 1
ATOM 849 C C . GLN A 1 108 ? 4.663 -2.874 -3.816 1.00 96.56 108 GLN A C 1
ATOM 851 O O . GLN A 1 108 ? 4.557 -1.706 -4.188 1.00 96.56 108 GLN A O 1
ATOM 856 N N . VAL A 1 109 ? 5.546 -3.716 -4.343 1.00 96.38 109 VAL A N 1
ATOM 857 C CA . VAL A 1 109 ? 6.412 -3.373 -5.469 1.00 96.38 109 VAL A CA 1
ATOM 858 C C . VAL A 1 109 ? 5.739 -3.828 -6.759 1.00 96.38 109 VAL A C 1
ATOM 860 O O . VAL A 1 109 ? 5.378 -4.998 -6.906 1.00 96.38 109 VAL A O 1
ATOM 863 N N . ILE A 1 110 ? 5.579 -2.905 -7.700 1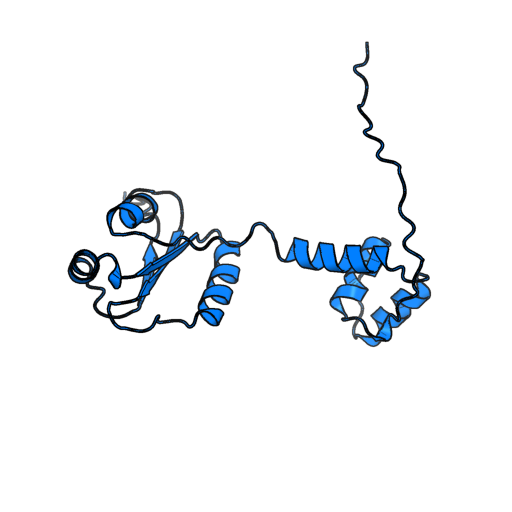.00 96.19 110 ILE A N 1
ATOM 864 C CA . ILE A 1 110 ? 5.030 -3.149 -9.033 1.00 96.19 110 ILE A CA 1
ATOM 865 C C . ILE A 1 110 ? 6.201 -3.103 -10.010 1.00 96.19 110 ILE A C 1
ATOM 867 O O . ILE A 1 110 ? 6.805 -2.046 -10.199 1.00 96.19 110 ILE A O 1
ATOM 871 N N . ALA A 1 111 ? 6.555 -4.253 -10.585 1.00 94.88 111 ALA A N 1
ATOM 872 C CA . ALA A 1 111 ? 7.648 -4.327 -11.549 1.00 94.88 111 ALA A CA 1
ATOM 873 C C . ALA A 1 111 ? 7.300 -3.568 -12.836 1.00 94.88 111 ALA A C 1
ATOM 875 O O . ALA A 1 111 ? 6.129 -3.428 -13.190 1.00 94.88 111 ALA A O 1
ATOM 876 N N . GLN A 1 112 ? 8.332 -3.098 -13.541 1.00 92.88 112 GLN A N 1
ATOM 877 C CA . GLN A 1 112 ? 8.153 -2.389 -14.803 1.00 92.88 112 GLN A CA 1
ATOM 878 C C . GLN A 1 112 ? 7.406 -3.282 -15.804 1.00 92.88 112 GLN A C 1
ATOM 880 O O . GLN A 1 112 ? 7.708 -4.472 -15.918 1.00 92.88 112 GLN A O 1
ATOM 885 N N . ASP A 1 113 ? 6.425 -2.701 -16.497 1.00 89.94 113 ASP A N 1
ATOM 886 C CA . ASP A 1 113 ? 5.592 -3.364 -17.509 1.00 89.94 113 ASP A CA 1
ATOM 887 C C . ASP A 1 113 ? 4.848 -4.612 -16.997 1.00 89.94 113 ASP A C 1
ATOM 889 O O . ASP A 1 113 ? 4.497 -5.512 -17.764 1.00 89.94 113 ASP A O 1
ATOM 893 N N . ARG A 1 114 ? 4.604 -4.691 -15.683 1.00 90.31 114 ARG A N 1
ATOM 894 C CA . ARG A 1 114 ? 3.849 -5.780 -15.058 1.00 90.31 114 ARG A CA 1
ATOM 895 C C . ARG A 1 114 ? 2.739 -5.262 -14.163 1.00 90.31 114 ARG A C 1
ATOM 897 O O . ARG A 1 114 ? 2.778 -4.150 -13.645 1.00 90.31 114 ARG A O 1
ATOM 904 N N . GLU A 1 115 ? 1.759 -6.124 -13.937 1.00 92.56 115 GLU A N 1
ATOM 905 C CA . GLU A 1 115 ? 0.682 -5.851 -12.994 1.00 92.56 115 GLU A CA 1
ATOM 906 C C . GLU A 1 115 ? 1.144 -5.998 -11.545 1.00 92.56 115 GLU A C 1
ATOM 908 O O . GLU A 1 115 ? 2.093 -6.724 -11.230 1.00 92.56 115 GLU A O 1
ATOM 913 N N . ALA A 1 116 ? 0.452 -5.307 -10.645 1.00 93.75 116 ALA A N 1
ATOM 914 C CA . ALA A 1 116 ? 0.654 -5.440 -9.213 1.00 93.75 116 ALA A CA 1
ATOM 915 C C . ALA A 1 116 ? 0.304 -6.862 -8.736 1.00 93.75 116 ALA A C 1
ATOM 917 O O . ALA A 1 116 ? -0.636 -7.476 -9.235 1.00 93.75 116 ALA A O 1
ATOM 918 N N . LEU A 1 117 ? 1.019 -7.371 -7.724 1.00 94.06 117 LEU A N 1
ATOM 919 C CA . LEU A 1 117 ? 0.763 -8.716 -7.183 1.00 94.06 117 LEU A CA 1
ATOM 920 C C . LEU A 1 117 ? -0.658 -8.860 -6.609 1.00 94.06 117 LEU A C 1
ATOM 922 O O . LEU A 1 117 ? -1.274 -9.919 -6.692 1.00 94.06 117 LEU A O 1
ATOM 926 N N . LEU A 1 118 ? -1.169 -7.787 -6.007 1.00 93.94 118 LEU A N 1
ATOM 927 C CA . LEU A 1 118 ? -2.528 -7.705 -5.490 1.00 93.94 118 LEU A CA 1
ATOM 928 C C . LEU A 1 118 ? -3.282 -6.657 -6.292 1.00 93.94 118 LEU A C 1
ATOM 930 O O . LEU A 1 118 ? -2.773 -5.554 -6.501 1.00 93.94 118 LEU A O 1
ATOM 934 N N . SER A 1 119 ? -4.514 -6.984 -6.676 1.00 93.50 119 SER A N 1
ATOM 935 C CA . SER A 1 119 ? -5.433 -6.019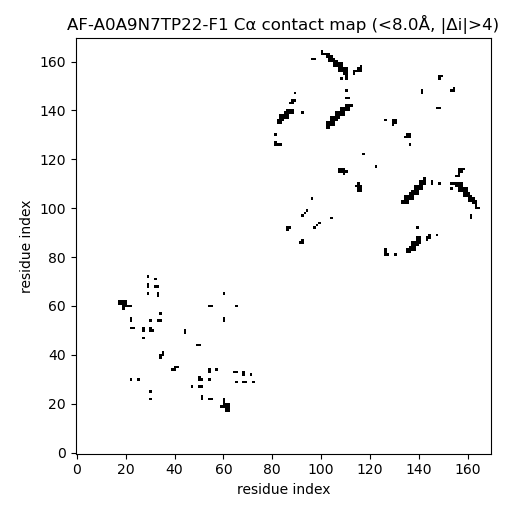 -7.271 1.00 93.50 119 SER A CA 1
ATOM 936 C C . SER A 1 119 ? -5.658 -4.832 -6.332 1.00 93.50 119 SER A C 1
ATOM 938 O O . SER A 1 119 ? -5.564 -4.963 -5.110 1.00 93.50 119 SER A O 1
ATOM 940 N N . LYS A 1 120 ? -6.040 -3.678 -6.889 1.00 90.19 120 LYS A N 1
ATOM 941 C CA . LYS A 1 120 ? -6.314 -2.456 -6.115 1.00 90.19 120 LYS A CA 1
ATOM 942 C C . LYS A 1 120 ? -7.286 -2.691 -4.947 1.00 90.19 120 LYS A C 1
ATOM 944 O O . LYS A 1 120 ? -7.076 -2.167 -3.858 1.00 90.19 120 LYS A O 1
ATOM 949 N N . SER A 1 121 ? -8.324 -3.507 -5.149 1.00 89.12 121 SER A N 1
ATOM 950 C CA . SER A 1 121 ? -9.309 -3.830 -4.108 1.00 89.12 121 SER A CA 1
ATOM 951 C C . SER A 1 121 ? -8.742 -4.729 -3.007 1.00 89.12 121 SER A C 1
ATOM 953 O O . SER A 1 121 ? -9.047 -4.525 -1.833 1.00 89.12 121 SER A O 1
ATOM 955 N N . ASN A 1 122 ? -7.905 -5.706 -3.361 1.00 92.81 122 ASN A N 1
ATOM 956 C CA . ASN A 1 122 ? -7.254 -6.577 -2.385 1.00 92.81 122 ASN A CA 1
ATOM 957 C C . ASN A 1 122 ? -6.153 -5.838 -1.620 1.00 92.81 122 ASN A C 1
ATOM 959 O O . ASN A 1 122 ? -6.021 -6.041 -0.416 1.00 92.81 122 ASN A O 1
ATOM 963 N N . TRP A 1 123 ? -5.425 -4.937 -2.286 1.00 94.62 123 TRP A N 1
ATOM 964 C CA . TRP A 1 123 ? -4.458 -4.058 -1.638 1.00 94.62 123 TRP A CA 1
ATOM 965 C C . TRP A 1 123 ? -5.136 -3.124 -0.635 1.00 94.62 123 TRP A C 1
ATOM 967 O O . TRP A 1 123 ? -4.728 -3.094 0.517 1.00 94.62 123 TRP A O 1
ATOM 977 N N . ALA A 1 124 ? -6.240 -2.467 -1.005 1.00 89.12 124 ALA A N 1
ATOM 978 C CA . ALA A 1 124 ? -6.990 -1.611 -0.080 1.00 89.12 124 ALA A CA 1
ATOM 979 C C . ALA A 1 124 ? -7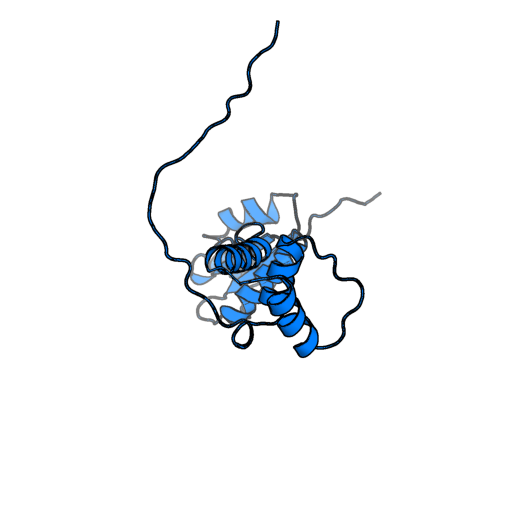.473 -2.370 1.172 1.00 89.12 124 ALA A C 1
ATOM 981 O O . ALA A 1 124 ? -7.338 -1.880 2.292 1.00 89.12 124 ALA A O 1
ATOM 982 N N . LYS A 1 125 ? -7.972 -3.604 1.003 1.00 91.25 125 LYS A N 1
ATOM 983 C CA . LYS A 1 125 ? -8.336 -4.471 2.138 1.00 91.25 125 LYS A CA 1
ATOM 984 C C . LYS A 1 125 ? -7.125 -4.818 3.002 1.00 91.25 125 LYS A C 1
ATOM 986 O O . LYS A 1 125 ? -7.252 -4.865 4.220 1.00 91.25 125 LYS A O 1
ATOM 991 N N . MET A 1 126 ? -5.974 -5.089 2.388 1.00 90.75 126 MET A N 1
ATOM 992 C CA . MET A 1 126 ? -4.737 -5.386 3.107 1.00 90.75 126 MET A CA 1
ATOM 993 C C . MET A 1 126 ? -4.275 -4.178 3.917 1.00 90.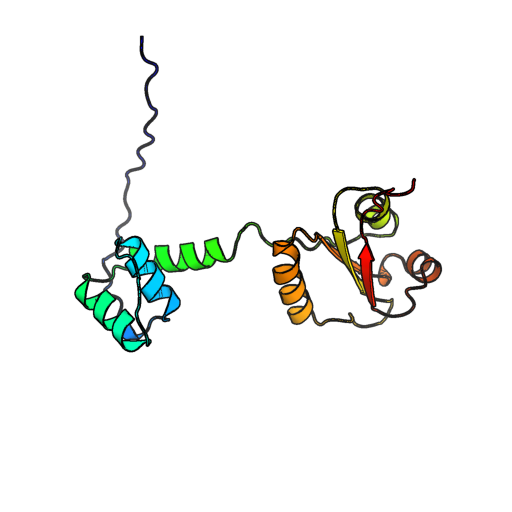75 126 MET A C 1
ATOM 995 O O . MET A 1 126 ? -4.080 -4.325 5.118 1.00 90.75 126 MET A O 1
ATOM 999 N N . VAL A 1 127 ? -4.207 -2.998 3.295 1.00 92.62 127 VAL A N 1
ATOM 1000 C CA . VAL A 1 127 ? -3.888 -1.714 3.934 1.00 92.62 127 VAL A CA 1
ATOM 1001 C C . VAL A 1 127 ? -4.776 -1.494 5.158 1.00 92.62 127 VAL A C 1
ATOM 1003 O O . VAL A 1 127 ? -4.271 -1.414 6.273 1.00 92.62 127 VAL A O 1
ATOM 1006 N N . GLN A 1 128 ? -6.099 -1.570 4.993 1.00 87.62 128 GLN A N 1
ATOM 1007 C CA . GLN A 1 128 ? -7.045 -1.403 6.100 1.00 87.62 128 GLN A CA 1
ATOM 1008 C C . GLN A 1 128 ? -6.813 -2.388 7.260 1.00 87.62 128 GLN A C 1
ATOM 1010 O O . GLN A 1 128 ? -7.020 -2.039 8.421 1.00 87.62 128 GLN A O 1
ATOM 1015 N N . ARG A 1 129 ? -6.421 -3.634 6.965 1.00 88.56 129 ARG A N 1
ATOM 1016 C CA . ARG A 1 129 ? -6.184 -4.664 7.986 1.00 88.56 129 ARG A CA 1
ATOM 1017 C C . ARG A 1 129 ? -4.866 -4.458 8.715 1.00 88.56 129 ARG A C 1
ATOM 1019 O O . ARG A 1 129 ? -4.839 -4.578 9.932 1.00 88.56 129 ARG A O 1
ATOM 1026 N N . VAL A 1 130 ? -3.785 -4.174 7.992 1.00 87.69 130 VAL A N 1
ATOM 1027 C CA . VAL A 1 130 ? -2.442 -4.095 8.582 1.00 87.69 130 VAL A CA 1
ATOM 1028 C C . VAL A 1 130 ? -2.210 -2.779 9.326 1.00 87.69 130 VAL A C 1
ATOM 1030 O O . VAL A 1 130 ? -1.515 -2.782 10.341 1.00 87.69 130 VAL A O 1
ATOM 1033 N N . SER A 1 131 ? -2.869 -1.689 8.914 1.00 87.56 131 SER A N 1
ATOM 1034 C CA . SER A 1 131 ? -2.810 -0.404 9.624 1.00 87.56 131 SER A CA 1
ATOM 1035 C C . SER A 1 131 ? -3.305 -0.501 11.071 1.00 87.56 131 SER A C 1
ATOM 1037 O O . SER A 1 131 ? -2.780 0.188 11.940 1.00 87.56 131 SER A O 1
ATOM 1039 N N . GLN A 1 132 ? -4.237 -1.416 11.367 1.00 87.06 132 GLN A N 1
ATOM 1040 C CA . GLN A 1 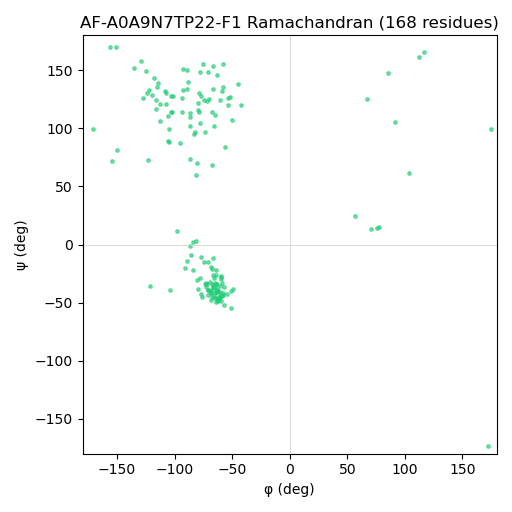132 ? -4.727 -1.670 12.734 1.00 87.06 132 GLN A CA 1
ATOM 1041 C C . GLN A 1 132 ? -3.636 -2.213 13.669 1.00 87.06 132 GLN A C 1
ATOM 1043 O O . GLN A 1 132 ? -3.748 -2.085 14.884 1.00 87.06 132 GLN A O 1
ATOM 1048 N N . PHE A 1 133 ? -2.575 -2.798 13.109 1.00 87.12 133 PHE A N 1
ATOM 1049 C CA . PHE A 1 133 ? -1.421 -3.311 13.850 1.00 87.12 133 PHE A CA 1
ATOM 1050 C C . PHE A 1 133 ? -0.247 -2.321 13.868 1.00 87.12 133 PHE A C 1
ATOM 1052 O O . PHE A 1 133 ? 0.867 -2.696 14.224 1.00 87.12 133 PHE A O 1
ATOM 1059 N N . GLY A 1 134 ? -0.465 -1.070 13.443 1.00 87.50 134 GLY A N 1
ATOM 1060 C CA . GLY A 1 134 ? 0.596 -0.067 13.329 1.00 87.50 134 GLY A CA 1
ATOM 1061 C C . GLY A 1 134 ? 1.589 -0.339 12.193 1.00 87.50 134 GLY A C 1
ATOM 1062 O O . GLY A 1 134 ? 2.650 0.281 12.153 1.00 87.50 134 GLY A O 1
ATOM 1063 N N . ILE A 1 135 ? 1.263 -1.254 11.269 1.00 89.38 135 ILE A N 1
ATOM 1064 C CA . ILE A 1 135 ? 2.077 -1.517 10.080 1.00 89.38 135 ILE A CA 1
ATOM 1065 C C . ILE A 1 135 ? 1.779 -0.432 9.051 1.00 89.38 135 ILE A C 1
ATOM 1067 O O . ILE A 1 135 ? 0.639 -0.255 8.613 1.00 89.38 135 ILE A O 1
ATOM 1071 N N . ARG A 1 136 ? 2.826 0.282 8.648 1.00 92.69 136 ARG A N 1
ATOM 1072 C CA . ARG A 1 136 ? 2.756 1.291 7.595 1.00 92.69 136 ARG A CA 1
ATOM 1073 C C . ARG A 1 136 ? 2.731 0.612 6.237 1.00 92.69 136 ARG A C 1
ATOM 1075 O O . ARG A 1 136 ? 3.326 -0.450 6.054 1.00 92.69 136 ARG A O 1
ATOM 1082 N N . THR A 1 137 ? 2.051 1.224 5.276 1.00 94.50 137 THR A N 1
ATOM 1083 C CA . THR A 1 137 ? 1.918 0.648 3.936 1.00 94.50 137 THR A CA 1
ATOM 1084 C C . THR A 1 137 ? 2.393 1.593 2.857 1.00 94.50 137 THR A C 1
ATOM 1086 O O . THR A 1 137 ? 2.302 2.812 3.000 1.00 94.50 137 THR A O 1
ATOM 1089 N N . GLY A 1 138 ? 2.905 1.029 1.768 1.00 94.75 138 GLY A N 1
ATOM 1090 C CA . GLY A 1 138 ? 3.247 1.830 0.607 1.00 94.75 138 GLY A CA 1
ATOM 1091 C C . GLY A 1 138 ? 3.270 1.058 -0.700 1.00 94.75 138 GLY A C 1
ATOM 1092 O O . GLY A 1 138 ? 3.203 -0.170 -0.745 1.00 94.75 138 GLY A O 1
ATOM 1093 N N . THR A 1 139 ? 3.376 1.797 -1.794 1.00 95.50 139 THR A N 1
ATOM 1094 C CA . THR A 1 139 ? 3.447 1.266 -3.151 1.00 95.50 139 THR A CA 1
ATOM 1095 C C . THR A 1 139 ? 4.657 1.851 -3.861 1.00 95.50 139 THR A C 1
ATOM 1097 O O . THR A 1 139 ? 4.805 3.070 -3.936 1.00 95.50 139 THR A O 1
ATOM 1100 N N . PHE A 1 140 ? 5.507 0.984 -4.404 1.00 95.38 140 PHE A N 1
ATOM 1101 C CA . PHE A 1 140 ? 6.668 1.361 -5.203 1.00 95.38 140 PHE A CA 1
ATOM 1102 C C . PHE A 1 140 ? 6.450 0.912 -6.647 1.00 95.38 140 PHE A C 1
ATOM 1104 O O . PHE A 1 140 ? 6.271 -0.278 -6.905 1.00 95.38 140 PHE A O 1
ATOM 1111 N N . ASN A 1 141 ? 6.472 1.845 -7.597 1.00 95.25 141 ASN A N 1
ATOM 1112 C CA . ASN A 1 141 ? 6.345 1.524 -9.017 1.00 95.25 141 ASN A CA 1
ATOM 1113 C C . ASN A 1 141 ? 7.716 1.585 -9.698 1.00 95.25 141 ASN A C 1
ATOM 1115 O O . ASN A 1 141 ? 8.291 2.662 -9.846 1.00 95.25 141 ASN A O 1
ATOM 1119 N N . CYS A 1 142 ? 8.218 0.440 -10.160 1.00 94.75 142 CYS A N 1
ATOM 1120 C CA . CYS A 1 142 ? 9.507 0.346 -10.845 1.00 94.75 142 CYS A CA 1
ATOM 1121 C C . CYS A 1 142 ? 9.534 1.059 -12.202 1.00 94.75 142 CYS A C 1
ATOM 1123 O O . CYS A 1 142 ? 10.612 1.270 -12.744 1.00 94.75 142 CYS A O 1
ATOM 1125 N N . SER A 1 143 ? 8.387 1.483 -12.737 1.00 92.50 143 SER A N 1
ATOM 1126 C CA . SER A 1 143 ? 8.344 2.370 -13.908 1.00 92.50 143 SER A CA 1
ATOM 1127 C C . SER A 1 143 ? 8.975 3.738 -13.618 1.00 92.50 143 SER A C 1
ATOM 1129 O O . SER A 1 143 ? 9.480 4.376 -14.535 1.00 92.50 143 SER A O 1
ATOM 1131 N N . ASN A 1 144 ? 8.982 4.170 -12.351 1.00 88.44 144 ASN A N 1
ATOM 1132 C CA . ASN A 1 144 ? 9.611 5.425 -11.934 1.00 88.44 144 ASN A CA 1
ATOM 1133 C C . ASN A 1 144 ? 11.132 5.277 -11.760 1.00 88.44 144 ASN A C 1
ATOM 1135 O O . ASN A 1 144 ? 11.865 6.239 -11.968 1.00 88.44 144 ASN A O 1
ATOM 1139 N N . ASP A 1 145 ? 11.605 4.087 -11.372 1.00 88.88 145 ASP A N 1
ATOM 1140 C CA . ASP A 1 145 ? 13.014 3.835 -11.051 1.00 88.88 145 ASP A CA 1
ATOM 1141 C C . ASP A 1 145 ? 13.402 2.357 -11.250 1.00 88.88 145 ASP A C 1
ATOM 1143 O O . ASP A 1 145 ? 13.596 1.575 -10.312 1.00 88.88 145 ASP A O 1
ATOM 1147 N N . ASN A 1 146 ? 13.483 1.942 -12.515 1.00 91.19 146 ASN A N 1
ATOM 1148 C CA . ASN A 1 146 ? 13.735 0.542 -12.854 1.00 91.19 146 ASN A CA 1
ATOM 1149 C C . ASN A 1 146 ? 15.149 0.089 -12.455 1.00 91.19 146 ASN A C 1
ATOM 1151 O O . ASN A 1 146 ? 15.356 -1.054 -12.045 1.00 91.19 146 ASN A O 1
ATOM 1155 N N . ARG A 1 147 ? 16.137 0.988 -12.543 1.00 92.12 147 ARG A N 1
ATOM 1156 C CA . ARG A 1 147 ? 17.532 0.666 -12.219 1.00 92.12 147 ARG A CA 1
ATOM 1157 C C . ARG A 1 147 ? 17.660 0.225 -10.762 1.00 92.12 147 ARG A C 1
ATOM 1159 O O . ARG A 1 147 ? 18.323 -0.780 -10.489 1.00 92.12 147 ARG A O 1
ATOM 1166 N N . SER A 1 148 ? 17.002 0.929 -9.847 1.00 91.56 148 SER A N 1
ATOM 1167 C CA . SER A 1 148 ? 17.057 0.607 -8.423 1.00 91.56 148 SER A CA 1
ATOM 1168 C C . SER A 1 148 ? 16.255 -0.649 -8.084 1.00 91.56 148 SER A C 1
ATOM 1170 O O . SER A 1 148 ? 16.720 -1.464 -7.286 1.00 91.56 148 SER A O 1
ATOM 1172 N N . CYS A 1 149 ? 15.139 -0.907 -8.777 1.00 93.06 149 CYS A N 1
ATOM 1173 C CA . CYS A 1 149 ? 14.436 -2.190 -8.679 1.00 93.06 149 CYS A CA 1
ATOM 1174 C C . CYS A 1 149 ? 15.304 -3.379 -9.117 1.00 93.06 149 CYS A C 1
ATOM 1176 O O . CYS A 1 149 ? 15.364 -4.387 -8.412 1.00 93.06 149 CYS A O 1
ATOM 1178 N N . ILE A 1 150 ? 16.024 -3.264 -10.240 1.00 92.88 150 ILE A N 1
ATOM 1179 C CA . ILE A 1 150 ? 16.938 -4.312 -10.725 1.00 92.88 150 ILE A CA 1
ATOM 1180 C C . ILE A 1 150 ? 18.055 -4.565 -9.711 1.00 92.88 150 ILE A C 1
ATOM 1182 O O . ILE A 1 150 ? 18.329 -5.717 -9.382 1.00 92.88 150 ILE A O 1
ATOM 1186 N N . LYS A 1 151 ? 18.669 -3.503 -9.174 1.00 94.00 151 LYS A N 1
ATOM 1187 C CA . LYS A 1 151 ? 19.732 -3.605 -8.161 1.00 94.00 151 LYS A CA 1
ATOM 1188 C C . LYS A 1 151 ? 19.264 -4.332 -6.893 1.00 94.00 151 LYS A C 1
ATOM 1190 O O . LYS A 1 151 ? 20.051 -5.041 -6.274 1.00 94.00 151 LYS A O 1
ATOM 1195 N N . ARG A 1 152 ? 17.988 -4.176 -6.526 1.00 91.75 152 ARG A N 1
ATOM 1196 C CA . ARG A 1 152 ? 17.339 -4.822 -5.370 1.00 91.75 152 ARG A CA 1
ATOM 1197 C C . ARG A 1 152 ? 16.766 -6.212 -5.679 1.00 91.75 152 ARG A C 1
ATOM 1199 O O . ARG A 1 152 ? 16.216 -6.855 -4.790 1.00 91.75 152 ARG A O 1
ATOM 1206 N N . GLY A 1 153 ? 16.876 -6.684 -6.923 1.00 94.00 153 GLY A N 1
ATOM 1207 C CA . GLY A 1 153 ? 16.352 -7.982 -7.357 1.00 94.00 153 GLY A CA 1
ATOM 1208 C C . GLY A 1 153 ? 14.833 -8.022 -7.565 1.00 94.00 153 GLY A C 1
ATOM 1209 O O . GLY A 1 153 ? 14.253 -9.102 -7.692 1.00 94.00 153 GLY A O 1
ATOM 1210 N N . TRP A 1 154 ? 14.157 -6.871 -7.625 1.00 94.06 154 TRP A N 1
ATOM 1211 C CA . TRP A 1 154 ? 12.707 -6.769 -7.834 1.00 94.06 154 TRP A CA 1
ATOM 1212 C C . TRP A 1 154 ? 12.337 -6.900 -9.317 1.00 94.06 154 TRP A C 1
ATOM 1214 O O . TRP A 1 154 ? 11.754 -6.010 -9.929 1.00 94.06 154 TRP A O 1
ATOM 1224 N N . HIS A 1 155 ? 12.679 -8.042 -9.915 1.00 91.50 155 HIS A N 1
ATOM 1225 C CA . HIS A 1 155 ? 12.399 -8.336 -11.327 1.00 91.50 155 HIS A CA 1
ATOM 1226 C C . HIS A 1 155 ? 10.922 -8.658 -11.609 1.00 91.50 155 HIS A C 1
ATOM 1228 O O . HIS A 1 155 ? 10.495 -8.715 -12.764 1.00 91.50 155 HIS A O 1
ATOM 1234 N N . ARG A 1 156 ? 10.142 -8.940 -10.562 1.00 94.44 156 ARG A N 1
ATOM 1235 C CA . ARG A 1 156 ? 8.710 -9.253 -10.619 1.00 94.44 156 ARG A CA 1
ATOM 1236 C C . ARG A 1 156 ? 7.992 -8.486 -9.518 1.00 94.44 156 ARG A C 1
ATOM 1238 O O . ARG A 1 156 ? 8.585 -8.214 -8.476 1.00 94.44 156 ARG A O 1
ATOM 1245 N N . SER A 1 157 ? 6.720 -8.176 -9.751 1.00 95.31 157 SER A N 1
ATOM 1246 C CA . SER A 1 157 ? 5.874 -7.548 -8.741 1.00 95.31 157 SER A CA 1
ATOM 1247 C C . SER A 1 157 ? 5.796 -8.437 -7.504 1.00 95.31 157 SER A C 1
ATOM 1249 O O . SER A 1 157 ? 5.585 -9.646 -7.614 1.00 95.31 157 SER A O 1
ATOM 1251 N N . THR A 1 158 ? 5.999 -7.845 -6.334 1.00 95.56 158 THR A N 1
ATOM 1252 C CA . THR A 1 158 ? 6.161 -8.579 -5.078 1.00 95.56 158 THR A CA 1
ATOM 1253 C C . THR A 1 158 ? 5.672 -7.751 -3.890 1.00 95.56 158 THR A C 1
ATOM 1255 O O . THR A 1 158 ? 5.382 -6.561 -4.022 1.00 95.56 158 THR A O 1
ATOM 1258 N N . LEU A 1 159 ? 5.574 -8.388 -2.727 1.00 95.62 159 LEU A N 1
ATOM 1259 C CA . LEU A 1 159 ? 5.393 -7.725 -1.440 1.00 95.62 159 LEU A CA 1
ATOM 1260 C C . LEU A 1 159 ? 6.693 -7.831 -0.655 1.00 95.62 159 LEU A C 1
ATOM 1262 O O . LEU A 1 159 ? 7.270 -8.913 -0.546 1.00 95.62 159 LEU A O 1
ATOM 1266 N N . ILE A 1 160 ? 7.135 -6.711 -0.101 1.00 93.81 160 ILE A N 1
ATOM 1267 C CA . ILE A 1 160 ? 8.300 -6.655 0.777 1.00 93.81 160 ILE A CA 1
ATOM 1268 C C . ILE A 1 160 ? 7.862 -6.176 2.152 1.00 93.81 160 ILE A C 1
ATOM 1270 O O . ILE A 1 160 ? 6.990 -5.314 2.276 1.00 93.81 160 ILE A O 1
ATOM 1274 N N . MET A 1 161 ? 8.477 -6.740 3.183 1.00 92.06 161 MET A N 1
ATOM 1275 C CA . MET A 1 161 ? 8.283 -6.310 4.557 1.00 92.06 161 MET A CA 1
ATOM 1276 C C . MET A 1 161 ? 9.613 -5.783 5.088 1.00 92.06 161 MET A C 1
ATOM 1278 O O . MET A 1 161 ? 10.614 -6.494 5.032 1.00 92.06 161 MET A O 1
ATOM 1282 N N . SER A 1 162 ? 9.616 -4.545 5.578 1.00 89.06 162 SER A N 1
ATOM 1283 C CA . SER A 1 162 ? 10.739 -3.982 6.332 1.00 89.06 162 SER A CA 1
ATOM 1284 C C . SER A 1 162 ? 10.382 -4.021 7.807 1.00 89.06 162 SER A C 1
ATOM 1286 O O . SER A 1 162 ? 9.306 -3.571 8.206 1.00 89.06 162 SER A O 1
ATOM 1288 N N . VAL A 1 163 ? 11.268 -4.595 8.610 1.00 86.50 163 VAL A N 1
ATOM 1289 C CA . VAL A 1 163 ? 11.104 -4.717 10.056 1.00 86.50 163 VAL A CA 1
ATOM 1290 C C . VAL A 1 163 ? 12.308 -4.031 10.693 1.00 86.50 163 VAL A C 1
ATOM 1292 O O . VAL A 1 163 ? 13.433 -4.306 10.261 1.00 86.50 163 VAL A O 1
ATOM 1295 N N . PRO A 1 164 ? 12.118 -3.166 11.706 1.00 80.94 164 PRO A N 1
ATOM 1296 C CA . PRO A 1 164 ? 13.230 -2.567 12.422 1.00 80.94 164 PRO A CA 1
ATOM 1297 C C . PRO A 1 164 ? 14.158 -3.656 12.942 1.00 80.94 164 PRO A C 1
ATOM 1299 O O . PRO A 1 164 ? 13.723 -4.570 13.648 1.00 80.94 164 PRO A O 1
ATOM 1302 N N . GLN A 1 165 ? 15.443 -3.565 12.612 1.00 70.12 165 GLN A N 1
ATOM 1303 C CA . GLN A 1 165 ? 16.421 -4.439 13.237 1.00 70.12 165 GLN A CA 1
ATOM 1304 C C . GLN A 1 165 ? 16.631 -3.965 14.670 1.00 70.12 165 GLN A C 1
ATOM 1306 O O . GLN A 1 165 ? 17.402 -3.043 14.937 1.00 70.12 165 GLN A O 1
ATOM 1311 N N . THR A 1 166 ? 15.934 -4.594 15.613 1.00 60.75 166 THR A N 1
ATOM 1312 C CA . THR A 1 166 ? 16.334 -4.519 17.012 1.00 60.75 166 THR A CA 1
ATOM 1313 C C . THR A 1 166 ? 17.680 -5.216 17.104 1.00 60.75 166 THR A C 1
ATOM 1315 O O . THR A 1 166 ? 17.764 -6.432 16.924 1.00 60.75 166 THR A O 1
ATOM 1318 N N . SER A 1 167 ? 18.743 -4.462 17.362 1.00 56.59 167 SER A N 1
ATOM 1319 C CA . SER A 1 167 ? 20.048 -5.008 17.720 1.00 56.59 167 SER A CA 1
ATOM 1320 C C . SER A 1 167 ? 19.960 -5.672 19.099 1.00 56.59 167 SER A C 1
ATOM 1322 O O . SER A 1 167 ? 20.507 -5.178 20.078 1.00 56.59 167 SER A O 1
ATOM 1324 N N . ALA A 1 168 ? 19.241 -6.788 19.193 1.00 51.72 168 ALA A N 1
ATOM 1325 C CA . ALA A 1 168 ? 19.353 -7.740 20.282 1.00 51.72 168 ALA A CA 1
ATOM 1326 C C . ALA A 1 168 ? 20.474 -8.717 19.904 1.00 51.72 168 ALA A C 1
ATOM 1328 O O . ALA A 1 168 ? 20.256 -9.838 19.451 1.00 51.72 168 ALA A O 1
ATOM 1329 N N . SER A 1 169 ? 21.707 -8.232 19.987 1.00 48.19 169 SER A N 1
ATOM 1330 C CA . SER A 1 169 ? 22.910 -9.059 19.929 1.00 48.19 169 SER A CA 1
ATOM 1331 C C . SER A 1 169 ? 23.989 -8.383 20.760 1.00 48.19 169 SER A C 1
ATOM 1333 O O . SER A 1 169 ? 24.816 -7.650 20.226 1.00 48.19 169 SER A O 1
ATOM 1335 N N . LYS A 1 170 ? 23.940 -8.575 22.080 1.00 39.06 170 LYS A N 1
ATOM 1336 C CA . LYS A 1 170 ? 24.811 -9.517 22.795 1.00 39.06 170 LYS A CA 1
ATOM 1337 C C . LYS A 1 170 ? 24.405 -9.605 24.262 1.00 39.06 170 LYS A C 1
ATOM 1339 O O . LYS A 1 170 ? 24.053 -8.547 24.822 1.00 39.06 170 LYS A O 1
#

Radius of gyration: 24.87 Å; Cα contacts (8 Å, |Δi|>4): 190; chains: 1; bounding box: 65×48×59 Å

Sequence (170 aa):
MTAIFEAVAWYETGTFATQLVDPVTLSYKRLKTILECRGMGYSGLVEKVDVSDLVEKSGELTQGELYSAIKKEKEQTEPGEPSNTHFSGEMHFYELVEDTKDGIWLVQVIAQDREALLSKSNWAKMVQRVSQFGIRTGTFNCSNDNRSCIKRGWHRSTLIMSVPQTSASK

Organism: Pleuronectes platessa (NCBI:txid8262)

pLDDT: mean 72.06, std 19.5, range [34.72, 96.56]

Foldseek 3Di:
DDDDDPDDDDDDDDDDDFDFDQLVPDDQQLLVLLCVVLVNDDDDDDDSVVSSVVSVVSDTDGPVSSVVSVVVVVVVLCPPQLDAAEDLEDVSCCVPFVVDLPAKEKEWEAAPPGDTPDDPVRVSVVSSVVVVVVYHHYYYYCVNPVPVCVVVVVNHTDIDMGHRPPPPDD

Nearest PDB structures (foldseek):
  1xw9-assembly3_C  TM=7.306E-01  e=3.038E-02  Drosophila melanogaster
  5dbq-assembly2_B  TM=7.538E-01  e=3.903E-02  Anticarsia gemmatalis
  6z7o-assembly1_A-2  TM=7.115E-01  e=2.853E-02  Drosophila melanogaster
  5zwm-assembly1_E  TM=6.926E-01  e=6.052E-02  Saccharomyces cerevisiae S288C
  1qgv-assembly1_A  TM=7.538E-01  e=1.366E-01  Homo sapiens

Solvent-accessible surface area (backbone atoms only — not comparable to full-atom values): 10417 Å² total; per-residue (Å²): 136,86,85,81,84,85,78,85,81,86,84,83,90,79,94,72,77,84,48,80,56,71,63,87,80,54,55,67,68,49,50,49,47,42,39,49,73,73,67,52,80,87,86,85,86,80,66,75,64,59,52,44,54,49,46,60,74,72,40,88,53,44,54,67,52,52,50,49,27,53,47,49,56,49,48,76,70,43,85,59,80,69,67,65,45,76,42,74,35,65,67,58,40,38,58,69,58,68,68,42,70,82,56,38,36,43,34,42,34,23,17,61,100,50,68,55,75,54,53,72,70,57,41,52,54,47,43,58,57,41,40,78,74,64,33,43,37,31,38,39,50,21,76,67,34,48,70,59,29,55,76,73,65,43,79,53,38,40,79,47,75,42,67,52,81,74,85,84,78,131